Protein AF-A0A9R0Y1L9-F1 (afdb_monomer_lite)

pLDDT: mean 72.98, std 23.62, range [29.2, 97.88]

Sequence (158 aa):
MAKPARSPTAEALPAAEKSRSAVGSGLRSLATAASGFLDRWSVVGTGVSRLEKTLGDQFPEGEHYFGLENFGNTCYCNSVLQALYYCIPFREQLLEYYANYRNPGDAEENLLTCLADLFAQISLSKKKTGVISPKRFVHRVRKQNELFRSNMHQNEYR

Structure (mmCIF, N/CA/C/O backbone):
data_AF-A0A9R0Y1L9-F1
#
_entry.id   AF-A0A9R0Y1L9-F1
#
loop_
_atom_site.group_PDB
_atom_site.id
_atom_site.type_symbol
_atom_site.label_atom_id
_atom_site.label_alt_id
_atom_site.label_comp_id
_atom_site.label_asym_id
_atom_site.label_entity_id
_atom_site.label_seq_id
_atom_site.pdbx_PDB_ins_code
_atom_site.Cartn_x
_atom_site.Cartn_y
_atom_site.Cartn_z
_atom_site.occupancy
_atom_site.B_iso_or_equiv
_atom_site.auth_seq_id
_atom_site.auth_comp_id
_atom_site.auth_asym_id
_atom_site.auth_atom_id
_atom_site.pdbx_PDB_model_num
ATOM 1 N N . MET A 1 1 ? 38.742 63.724 -5.501 1.00 48.06 1 MET A N 1
ATOM 2 C CA . MET A 1 1 ? 38.823 63.726 -4.023 1.00 48.06 1 MET A CA 1
ATOM 3 C C . MET A 1 1 ? 38.009 64.900 -3.482 1.00 48.06 1 MET A C 1
ATOM 5 O O . MET A 1 1 ? 38.421 66.027 -3.701 1.00 48.06 1 MET A O 1
ATOM 9 N N . ALA A 1 2 ? 36.839 64.637 -2.885 1.00 38.56 2 ALA A N 1
ATOM 10 C CA . ALA A 1 2 ? 35.931 65.543 -2.137 1.00 38.56 2 ALA A CA 1
ATOM 11 C C . ALA A 1 2 ? 34.610 64.755 -1.935 1.00 38.56 2 ALA A C 1
ATOM 13 O O . ALA A 1 2 ? 34.216 64.082 -2.879 1.00 38.56 2 ALA A O 1
ATOM 14 N N . LYS A 1 3 ? 33.860 64.718 -0.825 1.00 48.28 3 LYS A N 1
ATOM 15 C CA . LYS A 1 3 ? 33.805 65.422 0.471 1.00 48.28 3 LYS A CA 1
ATOM 16 C C . LYS A 1 3 ? 33.080 64.502 1.512 1.00 48.28 3 LYS A C 1
ATOM 18 O O . LYS A 1 3 ? 32.523 63.487 1.103 1.00 48.28 3 LYS A O 1
ATOM 23 N N . PRO A 1 4 ? 33.072 64.846 2.820 1.00 53.72 4 PRO A N 1
ATOM 24 C CA . PRO A 1 4 ? 32.601 64.031 3.962 1.00 53.72 4 PRO A CA 1
ATOM 25 C C . PRO A 1 4 ? 31.221 64.466 4.522 1.00 53.72 4 PRO A C 1
ATOM 27 O O . PRO A 1 4 ? 30.741 65.523 4.124 1.00 53.72 4 PRO A O 1
ATOM 30 N N . ALA A 1 5 ? 30.642 63.732 5.497 1.00 42.09 5 ALA A N 1
ATOM 31 C CA . ALA A 1 5 ? 30.060 64.270 6.756 1.00 42.09 5 ALA A CA 1
ATOM 32 C C . ALA A 1 5 ? 29.346 63.206 7.635 1.00 42.09 5 ALA A C 1
ATOM 34 O O . ALA A 1 5 ? 28.663 62.316 7.143 1.00 42.09 5 ALA A O 1
ATOM 35 N N . ARG A 1 6 ? 29.529 63.360 8.956 1.00 39.66 6 ARG A N 1
ATOM 36 C CA . ARG A 1 6 ? 28.957 62.650 10.124 1.00 39.66 6 ARG A CA 1
ATOM 37 C C . ARG A 1 6 ? 27.519 63.097 10.453 1.00 39.66 6 ARG A C 1
ATOM 39 O O . ARG A 1 6 ? 27.255 64.287 10.326 1.00 39.66 6 ARG A O 1
ATOM 46 N N . SER A 1 7 ? 26.748 62.239 11.135 1.00 44.19 7 SER A N 1
ATOM 47 C CA . SER A 1 7 ? 26.181 62.520 12.481 1.00 44.19 7 SER A CA 1
ATOM 48 C C . SER A 1 7 ? 25.492 61.286 13.123 1.00 44.19 7 SER A C 1
ATOM 50 O O . SER A 1 7 ? 24.887 60.491 12.408 1.00 44.19 7 SER A O 1
ATOM 52 N N . PRO A 1 8 ? 25.591 61.106 14.459 1.00 52.59 8 PRO A N 1
ATOM 53 C CA . PRO A 1 8 ? 24.800 60.172 15.281 1.00 52.59 8 PRO A CA 1
ATOM 54 C C . PRO A 1 8 ? 23.798 60.915 16.201 1.00 52.59 8 PRO A C 1
ATOM 56 O O . PRO A 1 8 ? 23.976 62.113 16.385 1.00 52.59 8 PRO A O 1
ATOM 59 N N . THR A 1 9 ? 22.836 60.213 16.828 1.00 38.03 9 THR A N 1
ATOM 60 C CA . THR A 1 9 ? 22.452 60.319 18.268 1.00 38.03 9 THR A CA 1
ATOM 61 C C . THR A 1 9 ? 21.306 59.357 18.642 1.00 38.03 9 THR A C 1
ATOM 63 O O . THR A 1 9 ? 20.523 58.942 17.793 1.00 38.03 9 THR A O 1
ATOM 66 N N . ALA A 1 10 ? 21.281 58.972 19.923 1.00 37.12 10 ALA A N 1
ATOM 67 C CA . ALA A 1 10 ? 20.465 57.946 20.581 1.00 37.12 10 ALA A CA 1
ATOM 68 C C . ALA A 1 10 ? 19.390 58.547 21.529 1.00 37.12 10 ALA A C 1
ATOM 70 O O . ALA A 1 10 ? 19.229 59.762 21.544 1.00 37.12 10 ALA A O 1
ATOM 71 N N . GLU A 1 11 ? 18.779 57.672 22.356 1.00 33.00 11 GLU A N 1
ATOM 72 C CA . GLU A 1 11 ? 17.940 57.888 23.572 1.00 33.00 11 GLU A CA 1
ATOM 73 C C . GLU A 1 11 ? 16.410 57.813 23.383 1.00 33.00 11 GLU A C 1
ATOM 75 O O . GLU A 1 11 ? 15.891 58.244 22.363 1.00 33.00 11 GLU A O 1
ATOM 80 N N . ALA A 1 12 ? 15.567 57.359 24.323 1.00 35.28 12 ALA A N 1
ATOM 81 C CA . ALA A 1 12 ? 15.604 56.467 25.499 1.00 35.28 12 ALA A CA 1
ATOM 82 C C . ALA A 1 12 ? 14.138 56.379 26.022 1.00 35.28 12 ALA A C 1
ATOM 84 O O . ALA A 1 12 ? 13.365 57.316 25.834 1.00 35.28 12 ALA A O 1
ATOM 85 N N . LEU A 1 13 ? 13.741 55.280 26.680 1.00 34.31 13 LEU A N 1
ATOM 86 C CA . LEU A 1 13 ? 12.470 55.141 27.434 1.00 34.31 13 LEU A CA 1
ATOM 87 C C . LEU A 1 13 ? 12.617 55.713 28.863 1.00 34.31 13 LEU A C 1
ATOM 89 O O . LEU A 1 13 ? 13.746 55.760 29.356 1.00 34.31 13 LEU A O 1
ATOM 93 N N . PRO A 1 14 ? 11.520 56.080 29.569 1.00 43.19 14 PRO A N 1
ATOM 94 C CA . PRO A 1 14 ? 11.077 55.232 30.697 1.00 43.19 14 PRO A CA 1
ATOM 95 C C . PRO A 1 14 ? 9.550 55.248 31.006 1.00 43.19 14 PRO A C 1
ATOM 97 O O . PRO A 1 14 ? 8.743 55.821 30.282 1.00 43.19 14 PRO A O 1
ATOM 100 N N . ALA A 1 15 ? 9.179 54.540 32.083 1.00 34.50 15 ALA A N 1
ATOM 101 C CA . ALA A 1 15 ? 7.861 54.021 32.471 1.00 34.50 15 ALA A CA 1
ATOM 102 C C . ALA A 1 15 ? 7.109 54.787 33.599 1.00 34.50 15 ALA A C 1
ATOM 104 O O . ALA A 1 15 ? 7.709 55.609 34.284 1.00 34.50 15 ALA A O 1
ATOM 105 N N . ALA A 1 16 ? 5.850 54.353 33.846 1.00 37.19 16 ALA A N 1
ATOM 106 C CA . ALA A 1 16 ? 5.155 54.132 35.147 1.00 37.19 16 ALA A CA 1
ATOM 107 C C . ALA A 1 16 ? 3.889 54.971 35.515 1.00 37.19 16 ALA A C 1
ATOM 109 O O . ALA A 1 16 ? 3.967 56.186 35.621 1.00 37.19 16 ALA A O 1
ATOM 110 N N . GLU A 1 17 ? 2.784 54.232 35.801 1.00 29.20 17 GLU A N 1
ATOM 111 C CA . GLU A 1 17 ? 1.720 54.368 36.856 1.00 29.20 17 GLU A CA 1
ATOM 112 C C . GLU A 1 17 ? 0.912 55.701 37.017 1.00 29.20 17 GLU A C 1
ATOM 114 O O . GLU A 1 17 ? 1.450 56.770 36.805 1.00 29.20 17 GLU A O 1
ATOM 119 N N . LYS A 1 18 ? -0.373 55.831 37.435 1.00 31.20 18 LYS A N 1
ATOM 120 C CA . LYS A 1 18 ? -1.389 55.046 38.196 1.00 31.20 18 LYS A CA 1
ATOM 121 C C . LYS A 1 18 ? -2.739 55.832 38.242 1.00 31.20 18 LYS A C 1
ATOM 123 O O . LYS A 1 18 ? -2.673 57.059 38.253 1.00 31.20 18 LYS A O 1
ATOM 128 N N . SER A 1 19 ? -3.907 55.170 38.421 1.00 33.22 19 SER A N 1
ATOM 129 C CA . SER A 1 19 ? -5.100 55.553 39.272 1.00 33.22 19 SER A CA 1
ATOM 130 C C . SER A 1 19 ? -6.478 55.139 38.677 1.00 33.22 19 SER A C 1
ATOM 132 O O . SER A 1 19 ? -6.736 55.452 37.526 1.00 33.22 19 SER A O 1
ATOM 134 N N . ARG A 1 20 ? -7.273 54.259 39.347 1.00 33.62 20 ARG A N 1
ATOM 135 C CA . ARG A 1 20 ? -8.544 54.463 40.143 1.00 33.62 20 ARG A CA 1
ATOM 136 C C . ARG A 1 20 ? -9.754 54.991 39.316 1.00 33.62 20 ARG A C 1
ATOM 138 O O . ARG A 1 20 ? -9.533 55.885 38.526 1.00 33.62 20 ARG A O 1
ATOM 145 N N . SER A 1 21 ? -11.043 54.615 39.425 1.00 30.55 21 SER A N 1
ATOM 146 C CA . SER A 1 21 ? -11.926 53.770 40.273 1.00 30.55 21 SER A CA 1
ATOM 147 C C . SER A 1 21 ? -13.277 53.527 39.513 1.00 30.55 21 SER A C 1
ATOM 149 O O . SER A 1 21 ? -13.567 54.250 38.570 1.00 30.55 21 SER A O 1
ATOM 151 N N . ALA A 1 22 ? -14.050 52.457 39.786 1.00 34.38 22 ALA A N 1
ATOM 152 C CA . ALA A 1 22 ? -15.402 52.443 40.414 1.00 34.38 22 ALA A CA 1
ATOM 153 C C . ALA A 1 22 ? -16.592 51.977 39.513 1.00 34.38 22 ALA A C 1
ATOM 155 O O . ALA A 1 22 ? -16.906 52.594 38.509 1.00 34.38 22 ALA A O 1
ATOM 156 N N . VAL A 1 23 ? -17.244 50.887 39.962 1.00 33.03 23 VAL A N 1
ATOM 157 C CA . VAL A 1 23 ? -18.698 50.564 40.058 1.00 33.03 23 VAL A CA 1
ATOM 158 C C . VAL A 1 23 ? -19.669 50.926 38.912 1.00 33.03 23 VAL A C 1
ATOM 160 O O . VAL A 1 23 ? -19.912 52.092 38.631 1.00 33.03 23 VAL A O 1
ATOM 163 N N . GLY A 1 24 ? -20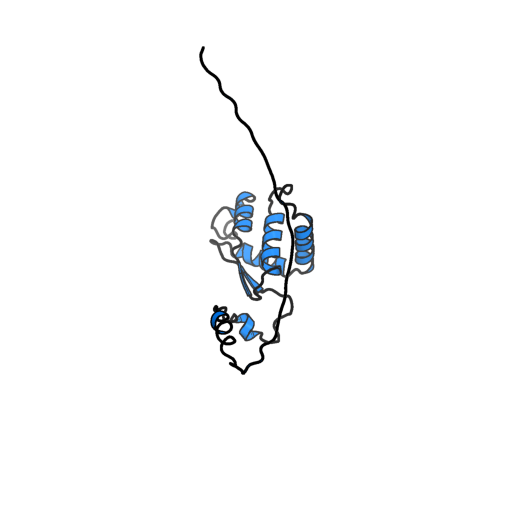.395 49.915 38.404 1.00 34.56 24 GLY A N 1
ATOM 164 C CA . GLY A 1 24 ? -21.640 50.099 37.642 1.00 34.56 24 GLY A CA 1
ATOM 165 C C . GLY A 1 24 ? -22.333 48.784 37.254 1.00 34.56 24 GLY A C 1
ATOM 166 O O . GLY A 1 24 ? -21.946 48.132 36.292 1.00 34.56 24 GLY A O 1
ATOM 167 N N . SER A 1 25 ? -23.356 48.394 38.017 1.00 34.50 25 SER A N 1
ATOM 168 C CA . SER A 1 25 ? -24.270 47.267 37.770 1.00 34.50 25 SER A CA 1
ATOM 169 C C . SER A 1 25 ? -25.156 47.480 36.532 1.00 34.50 25 SER A C 1
ATOM 171 O O . SER A 1 25 ? -25.644 48.590 36.338 1.00 34.50 25 SER A O 1
ATOM 173 N N . GLY A 1 26 ? -25.507 46.419 35.784 1.00 32.53 26 GLY A N 1
ATOM 174 C CA . GLY A 1 26 ? -26.704 46.474 34.928 1.00 32.53 26 GLY A CA 1
ATOM 175 C C . GLY A 1 26 ? -26.853 45.454 33.788 1.00 32.53 26 GLY A C 1
ATOM 176 O O . GLY A 1 26 ? -26.341 45.663 32.702 1.00 32.53 26 GLY A O 1
ATOM 177 N N . LEU A 1 27 ? -27.709 44.453 34.032 1.00 40.03 27 LEU A N 1
ATOM 178 C CA . LEU A 1 27 ? -28.723 43.876 33.125 1.00 40.03 27 LEU A CA 1
ATOM 179 C C . LEU A 1 27 ? -28.341 43.018 31.884 1.00 40.03 27 LEU A C 1
ATOM 181 O O . LEU A 1 27 ? -28.017 43.516 30.817 1.00 40.03 27 LEU A O 1
ATOM 185 N N . ARG A 1 28 ? -28.716 41.733 32.022 1.00 38.09 28 ARG A N 1
ATOM 186 C CA . ARG A 1 28 ? -29.589 40.913 31.140 1.00 38.09 28 ARG A CA 1
ATOM 187 C C . ARG A 1 28 ? -29.086 40.447 29.756 1.00 38.09 28 ARG A C 1
ATOM 189 O O . ARG A 1 28 ? -29.168 41.155 28.768 1.00 38.09 28 ARG A O 1
ATOM 196 N N . SER A 1 29 ? -28.761 39.148 29.728 1.00 42.12 29 SER A N 1
ATOM 197 C CA . SER A 1 29 ? -29.206 38.096 28.787 1.00 42.12 29 SER A CA 1
ATOM 198 C C . SER A 1 29 ? -29.444 38.462 27.313 1.00 42.12 29 SER A C 1
ATOM 200 O O . SER A 1 29 ? -30.469 39.048 26.972 1.00 42.12 29 SER A O 1
ATOM 202 N N . LEU A 1 30 ? -28.590 37.923 26.436 1.00 45.78 30 LEU A N 1
ATOM 203 C CA . LEU A 1 30 ? -28.979 37.482 25.095 1.00 45.78 30 LEU A CA 1
ATOM 204 C C . LEU A 1 30 ? -28.449 36.063 24.875 1.00 45.78 30 LEU A C 1
ATOM 206 O O . LEU A 1 30 ? -27.245 35.813 24.861 1.00 45.78 30 LEU A O 1
ATOM 210 N N . ALA A 1 31 ? -29.391 35.133 24.771 1.00 39.84 31 ALA A N 1
ATOM 211 C CA . ALA A 1 31 ? -29.166 33.728 24.509 1.00 39.84 31 ALA A CA 1
ATOM 212 C C . ALA A 1 31 ? -28.745 33.476 23.049 1.00 39.84 31 ALA A C 1
ATOM 214 O O . ALA A 1 31 ? -29.222 34.131 22.128 1.00 39.84 31 ALA A O 1
ATOM 215 N N . THR A 1 32 ? -27.894 32.461 22.887 1.00 49.47 32 THR A N 1
ATOM 216 C CA . THR A 1 32 ? -27.968 31.412 21.856 1.00 49.47 32 THR A CA 1
ATOM 217 C C . THR A 1 32 ? -28.237 31.846 20.410 1.00 49.47 32 THR A C 1
ATOM 219 O O . THR A 1 32 ? -29.374 31.831 19.950 1.00 49.47 32 THR A O 1
ATOM 222 N N . ALA A 1 33 ? -27.168 32.086 19.642 1.00 49.00 33 ALA A N 1
ATOM 223 C CA . ALA A 1 33 ? -27.223 32.039 18.172 1.00 49.00 33 ALA A CA 1
ATOM 224 C C . ALA A 1 33 ? -25.883 31.674 17.491 1.00 49.00 33 ALA A C 1
ATOM 226 O O . ALA A 1 33 ? -25.723 31.912 16.298 1.00 49.00 33 ALA A O 1
ATOM 227 N N . ALA A 1 34 ? -24.910 31.097 18.210 1.00 48.69 34 ALA A N 1
ATOM 228 C CA . ALA A 1 34 ? -23.596 30.762 17.636 1.00 48.69 34 ALA A CA 1
ATOM 229 C C . ALA A 1 34 ? -23.353 29.255 17.423 1.00 48.69 34 ALA A C 1
ATOM 231 O O . ALA A 1 34 ? -22.365 28.885 16.795 1.00 48.69 34 ALA A O 1
ATOM 232 N N . SER A 1 35 ? -24.251 28.375 17.881 1.00 47.28 35 SER A N 1
ATOM 233 C CA . SER A 1 35 ? -24.054 26.921 17.755 1.00 47.28 35 SER A CA 1
ATOM 234 C C . SER A 1 35 ? -24.343 26.372 16.351 1.00 47.28 35 SER A C 1
ATOM 236 O O . SER A 1 35 ? -23.871 25.298 16.019 1.00 47.28 35 SER A O 1
ATOM 238 N N . GLY A 1 36 ? -25.068 27.100 15.491 1.00 48.50 36 GLY A N 1
ATOM 239 C CA . GLY A 1 36 ? -25.525 26.571 14.195 1.00 48.50 36 GLY A CA 1
ATOM 240 C C . GLY A 1 36 ? -24.611 26.824 12.989 1.00 48.50 36 GLY A C 1
ATOM 241 O O . GLY A 1 36 ? -24.871 26.290 11.912 1.00 48.50 36 GLY A O 1
ATOM 242 N N . PHE A 1 37 ? -23.564 27.648 13.124 1.00 46.38 37 PHE A N 1
ATOM 243 C CA . PHE A 1 37 ? -22.678 27.981 11.995 1.00 46.38 37 PHE A CA 1
ATOM 244 C C . PHE A 1 37 ? -21.516 26.992 11.821 1.00 46.38 37 PHE A C 1
ATOM 246 O O . PHE A 1 37 ? -21.041 26.827 10.699 1.00 46.38 37 PHE A O 1
ATOM 253 N N . LEU A 1 38 ? -21.101 26.288 12.883 1.00 51.59 38 LEU A N 1
ATOM 254 C CA . LEU A 1 38 ? -20.065 25.250 12.788 1.00 51.59 38 LEU A CA 1
ATOM 255 C C . LEU A 1 38 ? -20.630 23.883 12.361 1.00 51.59 38 LEU A C 1
ATOM 257 O O . LEU A 1 38 ? -19.960 23.150 11.637 1.00 51.59 38 LEU A O 1
ATOM 261 N N . ASP A 1 39 ? -21.883 23.570 12.711 1.00 47.41 39 ASP A N 1
ATOM 262 C CA . ASP A 1 39 ? -22.527 22.297 12.337 1.00 47.41 39 ASP A CA 1
ATOM 263 C C . ASP A 1 39 ? -22.797 22.176 10.828 1.00 47.41 39 ASP A C 1
ATOM 265 O O . ASP A 1 39 ? -22.912 21.074 10.289 1.00 47.41 39 ASP A O 1
ATOM 269 N N . ARG A 1 40 ? -22.846 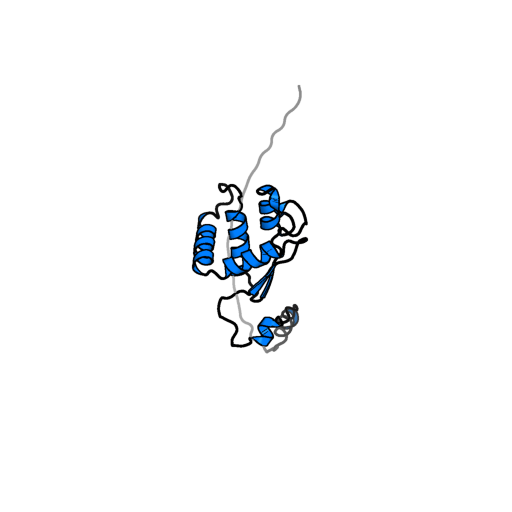23.303 10.102 1.00 43.16 40 ARG A N 1
ATOM 270 C CA . ARG A 1 40 ? -23.105 23.307 8.655 1.00 43.16 40 ARG A CA 1
ATOM 271 C C . ARG A 1 40 ? -21.865 23.028 7.797 1.00 43.16 40 ARG A C 1
ATOM 273 O O . ARG A 1 40 ? -22.028 22.708 6.623 1.00 43.16 40 ARG A O 1
ATOM 280 N N . TRP A 1 41 ? -20.645 23.093 8.342 1.00 36.25 41 TRP A N 1
ATOM 281 C CA . TRP A 1 41 ? -19.427 22.822 7.557 1.00 36.25 41 TRP A CA 1
ATOM 282 C C . TRP A 1 41 ? -18.830 21.420 7.761 1.00 36.25 41 TRP A C 1
ATOM 284 O O . TRP A 1 41 ? -17.828 21.082 7.138 1.00 36.25 41 TRP A O 1
ATOM 294 N N . SER A 1 42 ? -19.485 20.562 8.553 1.00 42.78 42 SER A N 1
ATOM 295 C CA . SER A 1 42 ? -19.100 19.146 8.698 1.00 42.78 42 SER A CA 1
ATOM 296 C C . SER A 1 42 ? -19.666 18.237 7.588 1.00 42.78 42 SER A C 1
ATOM 298 O O . SER A 1 42 ? -19.267 17.085 7.443 1.00 42.78 42 SER A O 1
ATOM 300 N N . VAL A 1 43 ? -20.551 18.751 6.724 1.00 50.41 43 VAL A N 1
ATOM 301 C CA . VAL A 1 43 ? -21.025 18.028 5.529 1.00 50.41 43 VAL A CA 1
ATOM 302 C C . VAL A 1 43 ? -20.077 18.299 4.358 1.00 50.41 43 VAL A C 1
ATOM 304 O O . VAL A 1 43 ? -20.422 18.931 3.364 1.00 50.41 43 VAL A O 1
ATOM 307 N N . VAL A 1 44 ? -18.841 17.815 4.470 1.00 48.56 44 VAL A N 1
ATOM 308 C CA . VAL A 1 44 ? -17.998 17.566 3.295 1.00 48.56 44 VAL A CA 1
ATOM 309 C C . VAL A 1 44 ? -18.114 16.080 3.000 1.00 48.56 44 VAL A C 1
ATOM 311 O O . VAL A 1 44 ? -17.664 15.237 3.769 1.00 48.56 44 VAL A O 1
ATOM 314 N N . GLY A 1 45 ? -18.804 15.765 1.906 1.00 49.06 45 GLY A N 1
ATOM 315 C CA . GLY A 1 45 ? -19.168 14.411 1.516 1.00 49.06 45 GLY A CA 1
ATOM 316 C C . GLY A 1 45 ? -17.986 13.443 1.470 1.00 49.06 45 GLY A C 1
ATOM 317 O O . GLY A 1 45 ? -17.218 13.415 0.514 1.00 49.06 45 GLY A O 1
ATOM 318 N N . THR A 1 46 ? -17.922 12.555 2.454 1.00 53.12 46 THR A N 1
ATOM 319 C CA . THR A 1 46 ? -17.320 11.229 2.315 1.00 53.12 46 THR A CA 1
ATOM 320 C C . THR A 1 46 ? -18.410 10.218 2.606 1.00 53.12 46 THR A C 1
ATOM 322 O O . THR A 1 46 ? -18.619 9.816 3.746 1.00 53.12 46 THR A O 1
ATOM 325 N N . GLY A 1 47 ? -19.175 9.861 1.575 1.00 64.38 47 GLY A N 1
ATOM 326 C CA . GLY A 1 47 ? -20.132 8.770 1.697 1.00 64.38 47 GLY A CA 1
ATOM 327 C C . GLY A 1 47 ? -19.400 7.500 2.127 1.00 64.38 47 GLY A C 1
ATOM 328 O O . GLY A 1 47 ? -18.408 7.131 1.499 1.00 64.38 47 GLY A O 1
ATOM 329 N N . VAL A 1 48 ? -19.901 6.855 3.183 1.00 76.25 48 VAL A N 1
ATOM 330 C CA . VAL A 1 48 ? -19.472 5.521 3.632 1.00 76.25 48 VAL A CA 1
ATOM 331 C C . VAL A 1 48 ? -19.401 4.601 2.413 1.00 76.25 48 VAL A C 1
ATOM 333 O O . VAL A 1 48 ? -20.347 4.559 1.608 1.00 76.25 48 VAL A O 1
ATOM 336 N N . SER A 1 49 ? -18.273 3.914 2.227 1.00 85.88 49 SER A N 1
ATOM 337 C CA . SER A 1 49 ? -18.084 3.079 1.038 1.00 85.88 49 SER A CA 1
ATOM 338 C C . SER A 1 49 ? -19.074 1.914 1.024 1.00 85.88 49 SER A C 1
ATOM 340 O O . SER A 1 49 ? -19.644 1.548 2.050 1.00 85.88 49 SER A O 1
ATOM 342 N N . ARG A 1 50 ? -19.309 1.298 -0.143 1.00 85.56 50 ARG A N 1
ATOM 343 C CA . ARG A 1 50 ? -20.180 0.108 -0.215 1.00 85.56 50 ARG A CA 1
ATOM 344 C C . ARG A 1 50 ? -19.680 -1.007 0.703 1.00 85.56 50 ARG A C 1
ATOM 346 O O . ARG A 1 50 ? -20.494 -1.656 1.338 1.00 85.56 50 ARG A O 1
ATOM 353 N N . LEU A 1 51 ? -18.362 -1.183 0.795 1.00 85.62 51 LEU A N 1
ATOM 354 C CA . LEU A 1 51 ? -17.746 -2.188 1.656 1.00 85.62 51 LEU A CA 1
ATOM 355 C C . LEU A 1 51 ? -17.998 -1.887 3.138 1.00 85.62 51 LEU A C 1
ATOM 357 O O . LEU A 1 51 ? -18.427 -2.769 3.874 1.00 85.62 51 LEU A O 1
ATOM 361 N N . GLU A 1 52 ? -17.814 -0.632 3.550 1.00 86.75 52 GLU A N 1
ATOM 362 C CA . GLU A 1 52 ? -18.120 -0.189 4.916 1.00 86.75 52 GLU A CA 1
ATOM 363 C C . GLU A 1 52 ? -19.615 -0.336 5.241 1.00 86.75 52 GLU A C 1
ATOM 365 O O . GLU A 1 52 ? -19.960 -0.757 6.338 1.00 86.75 52 GLU A O 1
ATOM 370 N N . LYS A 1 53 ? -20.510 -0.070 4.279 1.00 89.38 53 LYS A N 1
ATOM 371 C CA . LYS A 1 53 ? -21.960 -0.278 4.444 1.00 89.38 53 LYS A CA 1
ATOM 372 C C . LYS A 1 53 ? -22.337 -1.750 4.587 1.00 89.38 53 LYS A C 1
ATOM 374 O O . LYS A 1 53 ? -23.228 -2.060 5.366 1.00 89.38 53 LYS A O 1
ATOM 379 N N . THR A 1 54 ? -21.702 -2.635 3.820 1.00 90.75 54 THR A N 1
ATOM 380 C CA . THR A 1 54 ? -21.988 -4.076 3.858 1.00 90.75 54 THR A CA 1
ATOM 381 C C . THR A 1 54 ? -21.500 -4.714 5.154 1.00 90.75 54 THR A C 1
ATOM 383 O O . THR A 1 54 ? -22.186 -5.568 5.702 1.00 90.75 54 THR A O 1
ATOM 386 N N . LEU A 1 55 ? -20.319 -4.316 5.634 1.00 88.19 55 LEU A N 1
ATOM 387 C CA . LEU A 1 55 ? -19.727 -4.876 6.850 1.00 88.19 55 LEU A CA 1
ATOM 388 C C . LEU A 1 55 ? -20.304 -4.246 8.124 1.00 88.19 55 LEU A C 1
ATOM 390 O O . LEU A 1 55 ? -20.449 -4.946 9.121 1.00 88.19 55 LEU A O 1
ATOM 394 N N . GLY A 1 56 ? -20.653 -2.955 8.102 1.00 88.88 56 GLY A N 1
ATOM 395 C CA . GLY A 1 56 ? -21.222 -2.251 9.253 1.00 88.88 56 GLY A CA 1
ATOM 396 C C . GLY A 1 56 ? -20.375 -2.437 10.515 1.00 88.88 56 GLY A C 1
ATOM 397 O O . GLY A 1 56 ? -19.166 -2.203 10.498 1.00 88.88 56 GLY A O 1
ATOM 398 N N . ASP A 1 57 ? -21.008 -2.920 11.582 1.00 88.44 57 ASP A N 1
ATOM 399 C CA . ASP A 1 57 ? -20.366 -3.175 12.878 1.00 88.44 57 ASP A CA 1
ATOM 400 C C . ASP A 1 57 ? -19.371 -4.351 12.854 1.00 88.44 57 ASP A C 1
ATOM 402 O O . ASP A 1 57 ? -18.559 -4.489 13.761 1.00 88.44 57 ASP A O 1
ATOM 406 N N . GLN A 1 58 ? -19.395 -5.191 11.813 1.00 91.06 58 GLN A N 1
ATOM 407 C CA . GLN A 1 58 ? -18.444 -6.298 11.632 1.00 91.06 58 GLN A CA 1
ATOM 408 C C . GLN A 1 58 ? -17.158 -5.865 10.917 1.00 91.06 58 GLN A C 1
ATOM 410 O O . GLN A 1 58 ? -16.311 -6.706 10.617 1.00 91.06 58 GLN A O 1
ATOM 415 N N . PHE A 1 59 ? -17.008 -4.579 10.587 1.00 89.69 59 PHE A N 1
ATOM 416 C CA . PHE A 1 59 ? -15.799 -4.087 9.940 1.00 89.69 59 PHE A CA 1
ATOM 417 C C . PHE A 1 59 ? -14.596 -4.253 10.888 1.00 89.69 59 PHE A C 1
ATOM 419 O O . PHE A 1 59 ? -14.601 -3.633 11.953 1.00 89.69 59 PHE A O 1
ATOM 426 N N . PRO A 1 60 ? -13.556 -5.022 10.514 1.00 88.88 60 PRO A N 1
ATOM 427 C CA . PRO A 1 60 ? -12.439 -5.302 11.413 1.00 88.88 60 PRO A CA 1
ATOM 428 C C . PRO A 1 60 ? -11.749 -4.030 11.917 1.00 88.88 60 PRO A C 1
ATOM 430 O O . PRO A 1 60 ? -11.438 -3.116 11.146 1.00 88.88 60 PRO A O 1
ATOM 433 N N . GLU A 1 61 ? -11.531 -3.953 13.230 1.00 86.69 61 GLU A N 1
ATOM 434 C CA . GLU A 1 61 ? -10.872 -2.805 13.849 1.00 86.69 61 GLU A CA 1
ATOM 435 C C . GLU A 1 61 ? -9.406 -2.717 13.417 1.00 86.69 61 GLU A C 1
ATOM 437 O O . GLU A 1 61 ? -8.699 -3.719 13.350 1.00 86.69 61 GLU A O 1
ATOM 442 N N . GLY A 1 62 ? -8.949 -1.503 13.105 1.00 85.38 62 GLY A N 1
ATOM 443 C CA . GLY A 1 62 ? -7.567 -1.248 12.692 1.00 85.38 62 GLY A CA 1
ATOM 444 C C . GLY A 1 62 ? -7.205 -1.690 11.268 1.00 85.38 62 GLY A C 1
ATOM 445 O O . GLY A 1 62 ? -6.087 -1.422 10.837 1.00 85.38 62 GLY A O 1
ATOM 446 N N . GLU A 1 63 ? -8.118 -2.315 10.516 1.00 91.00 63 GLU A N 1
ATOM 447 C CA . GLU A 1 63 ? -7.845 -2.742 9.139 1.00 91.00 63 GLU A CA 1
ATOM 448 C C . GLU A 1 63 ? -8.247 -1.690 8.093 1.00 91.00 63 GLU A C 1
ATOM 450 O O . GLU A 1 63 ? -9.221 -0.943 8.232 1.00 91.00 63 GLU A O 1
ATOM 455 N N . HIS A 1 64 ? -7.478 -1.662 7.004 1.00 94.38 64 HIS A N 1
ATOM 456 C CA . HIS A 1 64 ? -7.630 -0.727 5.893 1.00 94.38 64 HIS A CA 1
ATOM 457 C C . HIS A 1 64 ? -7.731 -1.496 4.569 1.00 94.38 64 HIS A C 1
ATOM 459 O O . HIS A 1 64 ? -6.759 -2.094 4.113 1.00 94.38 64 HIS A O 1
ATOM 465 N N . TYR A 1 65 ? -8.889 -1.444 3.903 1.00 94.88 65 TYR A N 1
ATOM 466 C CA . TYR A 1 65 ? -9.120 -2.147 2.634 1.00 94.88 65 TYR A CA 1
ATOM 467 C C . TYR A 1 65 ? -9.005 -1.196 1.442 1.00 94.88 65 TYR A C 1
ATOM 469 O O . TYR A 1 65 ? -9.943 -0.467 1.103 1.00 94.88 65 TYR A O 1
ATOM 477 N N . PHE A 1 66 ? -7.850 -1.223 0.777 1.00 96.94 66 PHE A N 1
ATOM 478 C CA . PHE A 1 66 ? -7.566 -0.374 -0.379 1.00 96.94 66 PHE A CA 1
ATOM 479 C C . PHE A 1 66 ? -7.360 -1.183 -1.655 1.00 96.94 66 PHE A C 1
ATOM 481 O O . PHE A 1 66 ? -6.521 -2.080 -1.716 1.00 96.94 66 PHE A O 1
ATOM 488 N N . GLY A 1 67 ? -8.093 -0.811 -2.704 1.00 96.25 67 GLY A N 1
ATOM 489 C CA . GLY A 1 67 ? -7.812 -1.261 -4.063 1.00 96.25 67 GLY A CA 1
ATOM 490 C C . GLY A 1 67 ? -6.565 -0.582 -4.633 1.00 96.25 67 GLY A C 1
ATOM 491 O O . GLY A 1 67 ? -6.170 0.496 -4.188 1.00 96.25 67 GLY A O 1
ATOM 492 N N . LEU A 1 68 ? -5.964 -1.193 -5.654 1.00 97.06 68 LEU A N 1
ATOM 493 C CA . LEU A 1 68 ? -4.825 -0.626 -6.380 1.00 97.06 68 LEU A CA 1
ATOM 494 C C . LEU A 1 68 ? -5.221 -0.305 -7.820 1.00 97.06 68 LEU A C 1
ATOM 496 O O . LEU A 1 68 ? -5.763 -1.164 -8.519 1.00 97.06 68 LEU A O 1
ATOM 500 N N . GLU A 1 69 ? -4.926 0.914 -8.272 1.00 96.25 69 GLU A N 1
ATOM 501 C CA . GLU A 1 69 ? -5.148 1.307 -9.667 1.00 96.25 69 GLU A CA 1
ATOM 502 C C . GLU A 1 69 ? -4.319 0.443 -10.628 1.00 96.25 69 GLU A C 1
ATOM 504 O O . GLU A 1 69 ? -3.187 0.049 -10.333 1.00 96.25 69 GLU A O 1
ATOM 509 N N . ASN A 1 70 ? -4.886 0.146 -11.796 1.00 91.31 70 ASN A N 1
ATOM 510 C CA . ASN A 1 70 ? -4.214 -0.605 -12.852 1.00 91.31 70 ASN A CA 1
ATOM 511 C C . ASN A 1 70 ? -3.648 0.367 -13.899 1.00 91.31 70 ASN A C 1
ATOM 513 O O . ASN A 1 70 ? -4.383 1.195 -14.434 1.00 91.31 70 ASN A O 1
ATOM 517 N N . PHE A 1 71 ? -2.355 0.251 -14.210 1.00 86.62 71 PHE A N 1
ATOM 518 C CA . PHE A 1 71 ? -1.637 1.128 -15.145 1.00 86.62 71 PHE A CA 1
ATOM 519 C C . PHE A 1 71 ? -1.208 0.391 -16.417 1.00 86.62 71 PHE A C 1
ATOM 521 O O . PHE A 1 71 ? -0.031 0.410 -16.793 1.00 86.62 71 PHE A O 1
ATOM 528 N N . GLY A 1 72 ? -2.175 -0.257 -17.069 1.00 80.06 72 GLY A N 1
ATOM 529 C CA . GLY A 1 72 ? -1.951 -1.047 -18.277 1.00 80.06 72 GLY A CA 1
ATOM 530 C C . GLY A 1 72 ? -1.298 -2.384 -17.944 1.00 80.06 72 GLY A C 1
ATOM 531 O O . GLY A 1 72 ? -0.093 -2.463 -17.721 1.00 80.06 72 GLY A O 1
ATOM 532 N N . ASN A 1 73 ? -2.117 -3.434 -17.902 1.00 82.06 73 ASN A N 1
ATOM 533 C CA . ASN A 1 73 ? -1.705 -4.809 -17.629 1.00 82.06 73 ASN A CA 1
ATOM 534 C C . ASN A 1 73 ? -0.935 -5.018 -16.317 1.00 82.06 73 ASN A C 1
ATOM 536 O O . ASN A 1 73 ? -0.320 -6.058 -16.157 1.00 82.06 73 ASN A O 1
ATOM 540 N N . THR A 1 74 ? -1.036 -4.122 -15.327 1.00 86.69 74 THR A N 1
ATOM 541 C CA . THR A 1 74 ? -0.360 -4.272 -14.021 1.00 86.69 74 THR A CA 1
ATOM 542 C C . THR A 1 74 ? -1.174 -5.073 -13.001 1.00 86.69 74 THR A C 1
ATOM 544 O O . THR A 1 74 ? -0.813 -5.122 -11.826 1.00 86.69 74 THR A O 1
ATOM 547 N N . CYS A 1 75 ? -2.280 -5.704 -13.409 1.00 88.44 75 CYS A N 1
ATOM 5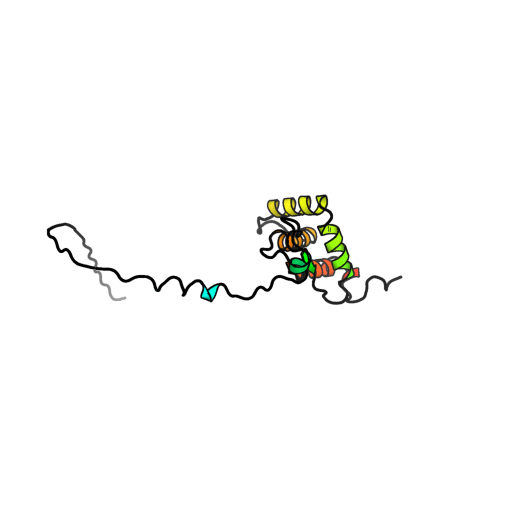48 C CA . CYS A 1 75 ? -3.146 -6.469 -12.507 1.00 88.44 75 CYS A CA 1
ATOM 549 C C . CYS A 1 75 ? -2.421 -7.641 -11.833 1.00 88.44 75 CYS A C 1
ATOM 551 O O . CYS A 1 75 ? -2.666 -7.876 -10.654 1.00 88.44 75 CYS A O 1
ATOM 553 N N . TYR A 1 76 ? -1.492 -8.306 -12.531 1.00 86.06 76 TYR A N 1
ATOM 554 C CA . TYR A 1 76 ? -0.653 -9.363 -11.951 1.00 86.06 76 TYR A CA 1
ATOM 555 C C . TYR A 1 76 ? 0.159 -8.844 -10.755 1.00 86.06 76 TYR A C 1
ATOM 557 O O . TYR A 1 76 ? 0.299 -9.512 -9.734 1.00 86.06 76 TYR A O 1
ATOM 565 N N . CYS A 1 77 ? 0.664 -7.614 -10.867 1.00 89.75 77 CYS A N 1
ATOM 566 C CA . CYS A 1 77 ? 1.439 -6.964 -9.824 1.00 89.75 77 CYS A CA 1
ATOM 567 C C . CYS A 1 77 ? 0.524 -6.610 -8.651 1.00 89.75 77 CYS A C 1
ATOM 569 O O . CYS A 1 77 ? 0.815 -6.947 -7.507 1.00 89.75 77 CYS A O 1
ATOM 571 N N . ASN A 1 78 ? -0.637 -6.018 -8.944 1.00 93.88 78 ASN A N 1
ATOM 572 C CA . ASN A 1 78 ? -1.616 -5.642 -7.929 1.00 93.88 78 ASN A CA 1
ATOM 573 C C . ASN A 1 78 ? -2.098 -6.857 -7.118 1.00 93.88 78 ASN A C 1
ATOM 575 O O . ASN A 1 78 ? -2.204 -6.750 -5.900 1.00 93.88 78 ASN A O 1
ATOM 579 N N . SER A 1 79 ? -2.346 -8.012 -7.749 1.00 94.19 79 SER A N 1
ATOM 580 C CA . SER A 1 79 ? -2.759 -9.225 -7.028 1.00 94.19 79 SER A CA 1
ATOM 581 C C . SER A 1 79 ? -1.672 -9.757 -6.095 1.00 94.19 79 SER A C 1
ATOM 583 O O . SER A 1 79 ? -1.976 -10.141 -4.968 1.00 94.19 79 SER A O 1
ATOM 585 N N . VAL A 1 80 ? -0.405 -9.732 -6.523 1.00 95.00 80 VAL A N 1
ATOM 586 C CA . VAL A 1 80 ? 0.725 -10.142 -5.672 1.00 95.00 80 VAL A CA 1
ATOM 587 C C . VAL A 1 80 ? 0.908 -9.167 -4.510 1.00 95.00 80 VAL A C 1
ATOM 589 O O . VAL A 1 80 ? 1.082 -9.599 -3.376 1.00 95.00 80 VAL A O 1
ATOM 592 N N . LEU A 1 81 ? 0.804 -7.858 -4.759 1.00 96.56 81 LEU A N 1
ATOM 593 C CA . LEU A 1 81 ? 0.893 -6.834 -3.714 1.00 96.56 81 LEU A CA 1
ATOM 594 C C . LEU A 1 81 ? -0.189 -7.003 -2.643 1.00 96.56 81 LEU A C 1
ATOM 596 O O . LEU A 1 81 ? 0.111 -6.887 -1.460 1.00 96.56 81 LEU A O 1
ATOM 600 N N . GLN A 1 82 ? -1.424 -7.311 -3.045 1.00 97.06 82 GLN A N 1
ATOM 601 C CA . GLN A 1 82 ? -2.511 -7.597 -2.107 1.00 97.06 82 GLN A CA 1
ATOM 602 C C . GLN A 1 82 ? -2.219 -8.860 -1.290 1.00 97.06 82 GLN A C 1
ATOM 604 O O . GLN A 1 82 ? -2.325 -8.823 -0.069 1.00 97.06 82 GLN A O 1
ATOM 609 N N . ALA A 1 83 ? -1.785 -9.950 -1.932 1.00 97.38 83 ALA A N 1
ATOM 610 C CA . ALA A 1 83 ? -1.422 -11.178 -1.225 1.00 97.38 83 ALA A CA 1
ATOM 611 C C . ALA A 1 83 ? -0.316 -10.932 -0.183 1.00 97.38 83 ALA A C 1
ATOM 613 O O . ALA A 1 83 ? -0.464 -11.326 0.969 1.00 97.38 83 ALA A O 1
ATOM 614 N N . LEU A 1 84 ? 0.742 -10.208 -0.563 1.00 97.50 84 LEU A N 1
ATOM 615 C CA . LEU A 1 84 ? 1.828 -9.833 0.344 1.00 97.50 84 LEU A CA 1
ATOM 616 C C . LEU A 1 84 ? 1.358 -8.923 1.485 1.00 97.50 84 LEU A C 1
ATOM 618 O O . LEU A 1 84 ? 1.837 -9.068 2.605 1.00 97.50 84 LEU A O 1
ATOM 622 N N . TYR A 1 85 ? 0.425 -8.000 1.231 1.00 97.56 85 TYR A N 1
ATOM 623 C CA . TYR A 1 85 ? -0.104 -7.108 2.266 1.00 97.56 85 TYR A CA 1
ATOM 624 C C . TYR A 1 85 ? -0.859 -7.876 3.355 1.00 97.56 85 TYR A C 1
ATOM 626 O O . TYR A 1 85 ? -0.711 -7.569 4.534 1.00 97.56 85 TYR A O 1
ATOM 634 N N . TYR A 1 86 ? -1.619 -8.911 2.986 1.00 96.06 86 TYR A N 1
ATOM 635 C CA . TYR A 1 86 ? -2.336 -9.746 3.958 1.00 96.06 86 TYR A CA 1
ATOM 636 C C . TYR A 1 86 ? -1.494 -10.890 4.537 1.00 96.06 86 TYR A C 1
ATOM 638 O O . TYR A 1 86 ? -1.950 -11.595 5.438 1.00 96.06 86 TYR A O 1
ATOM 646 N N . CYS A 1 87 ? -0.242 -11.050 4.104 1.00 97.25 87 CYS A N 1
ATOM 647 C CA . CYS A 1 87 ? 0.742 -11.819 4.855 1.00 97.25 87 CYS A CA 1
ATOM 648 C C . CYS A 1 87 ? 1.184 -11.003 6.079 1.00 97.25 87 CYS A C 1
ATOM 650 O O . CYS A 1 87 ? 2.189 -10.298 6.024 1.00 97.25 87 CYS A O 1
ATOM 652 N N . ILE A 1 88 ? 0.439 -11.116 7.185 1.00 95.38 88 ILE A N 1
ATOM 653 C CA . ILE A 1 88 ? 0.636 -10.321 8.413 1.00 95.38 88 ILE A CA 1
ATOM 654 C C . ILE A 1 88 ? 2.112 -10.246 8.849 1.00 95.38 88 ILE A C 1
ATOM 656 O O . ILE A 1 88 ? 2.602 -9.125 8.983 1.00 95.38 88 ILE A O 1
ATOM 660 N N . PRO A 1 89 ? 2.871 -11.361 8.951 1.00 97.69 89 PRO A N 1
ATOM 661 C CA . PRO A 1 89 ? 4.269 -11.286 9.375 1.00 97.69 89 PRO A CA 1
ATOM 662 C C . PRO A 1 89 ? 5.139 -10.466 8.416 1.00 97.69 89 PRO A C 1
ATOM 664 O O . PRO A 1 89 ? 6.034 -9.745 8.837 1.00 97.69 89 PRO A O 1
ATOM 667 N N . PHE A 1 90 ? 4.875 -10.543 7.109 1.00 97.88 90 PHE A N 1
ATOM 668 C CA . PHE A 1 90 ? 5.609 -9.758 6.120 1.00 97.88 90 PHE A CA 1
ATOM 669 C C . PHE A 1 90 ? 5.249 -8.271 6.209 1.00 97.88 90 PHE A C 1
ATOM 671 O O . PHE A 1 90 ? 6.138 -7.421 6.193 1.00 97.88 90 PHE A O 1
ATOM 678 N N . ARG A 1 91 ? 3.952 -7.956 6.338 1.00 97.62 91 ARG A N 1
ATOM 679 C CA . ARG A 1 91 ? 3.453 -6.583 6.502 1.00 97.62 91 ARG A CA 1
ATOM 680 C C . ARG A 1 91 ? 4.076 -5.914 7.725 1.00 97.62 91 ARG A C 1
ATOM 682 O O . ARG A 1 91 ? 4.562 -4.795 7.603 1.00 97.62 91 ARG A O 1
ATOM 689 N N . GLU A 1 92 ? 4.077 -6.587 8.870 1.00 96.62 92 GLU A N 1
ATOM 690 C CA . GLU A 1 92 ? 4.613 -6.050 10.126 1.00 96.62 92 GLU A CA 1
ATOM 691 C C . GLU A 1 92 ? 6.112 -5.763 10.028 1.00 96.62 92 GLU A C 1
ATOM 693 O O . GLU A 1 92 ? 6.525 -4.627 10.256 1.00 96.62 92 GLU A O 1
ATOM 698 N N . GLN A 1 93 ? 6.906 -6.734 9.562 1.00 97.50 93 GLN A N 1
ATOM 699 C CA . GLN A 1 93 ? 8.352 -6.556 9.382 1.00 97.50 93 GLN A CA 1
ATOM 700 C C . GLN A 1 93 ? 8.678 -5.421 8.402 1.00 97.50 93 GLN A C 1
ATOM 702 O O . GLN A 1 93 ? 9.642 -4.676 8.587 1.00 97.50 93 GLN A O 1
ATOM 707 N N . LEU A 1 94 ? 7.872 -5.260 7.349 1.00 96.06 94 LEU A N 1
ATOM 708 C CA . LEU A 1 94 ? 8.078 -4.195 6.374 1.00 96.06 94 LEU A CA 1
ATOM 709 C C . LEU A 1 94 ? 7.713 -2.809 6.931 1.00 96.06 94 LEU A C 1
ATOM 711 O O . LEU A 1 94 ? 8.371 -1.823 6.597 1.00 96.06 94 LEU A O 1
ATOM 715 N N . LEU A 1 95 ? 6.683 -2.717 7.775 1.00 95.31 95 LEU A N 1
ATOM 716 C CA . LEU A 1 95 ? 6.313 -1.472 8.456 1.00 95.31 95 LEU A CA 1
ATOM 717 C C . LEU A 1 95 ? 7.318 -1.101 9.554 1.00 95.31 95 LEU A C 1
ATOM 719 O O . LEU A 1 95 ? 7.600 0.081 9.746 1.00 95.31 95 LEU A O 1
ATOM 723 N N . GLU A 1 96 ? 7.906 -2.085 10.231 1.00 94.94 96 GLU A N 1
ATOM 724 C CA . GLU A 1 96 ? 9.026 -1.852 11.143 1.00 94.94 96 GLU A CA 1
ATOM 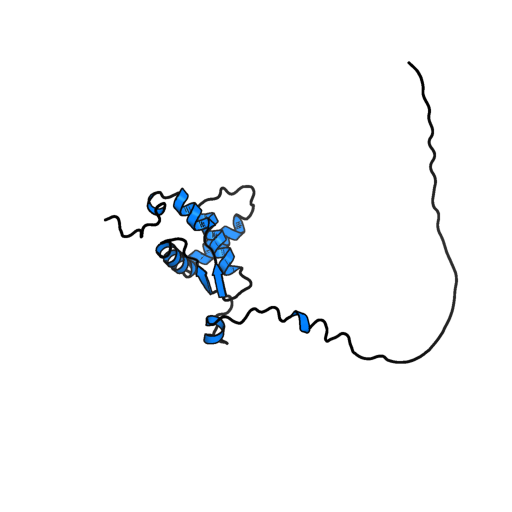725 C C . GLU A 1 96 ? 10.250 -1.332 10.380 1.00 94.94 96 GLU A C 1
ATOM 727 O O . GLU A 1 96 ? 10.833 -0.313 10.755 1.00 94.94 96 GLU A O 1
ATOM 732 N N . TYR A 1 97 ? 10.587 -1.958 9.246 1.00 92.88 97 TYR A N 1
ATOM 733 C CA . TYR A 1 97 ? 11.612 -1.443 8.339 1.00 92.88 97 TYR A CA 1
ATOM 734 C C . TYR A 1 97 ? 11.317 0.018 7.956 1.00 92.88 97 TYR A C 1
ATOM 736 O O . TYR A 1 97 ? 12.185 0.871 8.144 1.00 92.88 97 TYR A O 1
ATOM 744 N N . TYR A 1 98 ? 10.081 0.330 7.537 1.00 92.50 98 TYR A N 1
ATOM 745 C CA . TYR A 1 98 ? 9.614 1.695 7.240 1.00 92.50 98 TYR A CA 1
ATOM 746 C C . TYR A 1 98 ? 9.885 2.703 8.359 1.00 92.50 98 TYR A C 1
ATOM 748 O O . TYR A 1 98 ? 10.364 3.809 8.093 1.00 92.50 98 TYR A O 1
ATOM 756 N N . ALA A 1 99 ? 9.599 2.339 9.608 1.00 91.00 99 ALA A N 1
ATOM 757 C CA . ALA A 1 99 ? 9.832 3.215 10.750 1.00 91.00 99 ALA A CA 1
ATOM 758 C C . ALA A 1 99 ? 11.328 3.507 10.969 1.00 91.00 99 ALA A C 1
ATOM 760 O O . ALA A 1 99 ? 11.683 4.628 11.335 1.00 91.00 99 ALA A O 1
ATOM 761 N N . ASN A 1 100 ? 12.196 2.533 10.685 1.00 86.69 100 ASN A N 1
ATOM 762 C CA . ASN A 1 100 ? 13.628 2.598 10.974 1.00 86.69 100 ASN A CA 1
ATOM 763 C C . ASN A 1 100 ? 14.454 3.344 9.910 1.00 86.69 100 ASN A C 1
ATOM 765 O O . ASN A 1 100 ? 15.466 3.950 10.254 1.00 86.69 100 ASN A O 1
ATOM 769 N N . TYR A 1 101 ? 14.045 3.345 8.632 1.00 75.44 101 TYR A N 1
ATOM 770 C CA . TYR A 1 101 ? 14.800 4.023 7.558 1.00 75.44 101 TYR A CA 1
ATOM 771 C C . TYR A 1 101 ? 14.311 5.442 7.235 1.00 75.44 101 TYR A C 1
ATOM 773 O O . TYR A 1 101 ? 14.857 6.082 6.338 1.00 75.44 101 TYR A O 1
ATOM 781 N N . ARG A 1 102 ? 13.308 5.974 7.950 1.00 67.75 102 ARG A N 1
ATOM 782 C CA . ARG A 1 102 ? 12.638 7.256 7.640 1.00 67.75 102 ARG A CA 1
ATOM 783 C C . ARG A 1 102 ? 13.531 8.511 7.734 1.00 67.75 102 ARG A C 1
ATOM 785 O O . ARG A 1 102 ? 13.007 9.617 7.650 1.00 67.75 102 ARG A O 1
ATOM 792 N N . ASN A 1 103 ? 14.853 8.386 7.852 1.00 64.50 103 ASN A N 1
ATOM 793 C CA . ASN A 1 103 ? 15.782 9.486 7.599 1.00 64.50 103 ASN A CA 1
ATOM 794 C C . ASN A 1 103 ? 15.943 9.668 6.077 1.00 64.50 103 ASN A C 1
ATOM 796 O O . ASN A 1 103 ? 16.691 8.923 5.444 1.00 64.50 103 ASN A O 1
ATOM 800 N N . PRO A 1 104 ? 15.271 10.657 5.454 1.00 55.84 104 PRO A N 1
ATOM 801 C CA . PRO A 1 104 ? 15.155 10.758 3.996 1.00 55.84 104 PRO A CA 1
ATOM 802 C C . PRO A 1 104 ? 16.454 11.194 3.299 1.00 55.84 104 PRO A C 1
ATOM 804 O O . PRO A 1 104 ? 16.454 11.370 2.084 1.00 55.84 104 PRO A O 1
ATOM 807 N N . GLY A 1 105 ? 17.526 11.432 4.062 1.00 58.47 105 GLY A N 1
ATOM 808 C CA . GLY A 1 105 ? 18.821 11.887 3.560 1.00 58.47 105 GLY A CA 1
ATOM 809 C C . GLY A 1 105 ? 19.783 10.765 3.165 1.00 58.47 105 GLY A C 1
ATOM 810 O O . GLY A 1 105 ? 20.623 11.001 2.305 1.00 58.47 105 GLY A O 1
ATOM 811 N N . ASP A 1 106 ? 19.633 9.559 3.729 1.00 56.69 106 ASP A N 1
ATOM 812 C CA . ASP A 1 106 ? 20.677 8.519 3.649 1.00 56.69 106 ASP A CA 1
ATOM 813 C C . ASP A 1 106 ? 20.242 7.233 2.924 1.00 56.69 106 ASP A C 1
ATOM 815 O O . ASP A 1 106 ? 21.080 6.401 2.579 1.00 56.69 106 ASP A O 1
ATOM 819 N N . ALA A 1 107 ? 18.941 7.038 2.679 1.00 67.69 107 ALA A N 1
ATOM 820 C CA . ALA A 1 107 ? 18.435 5.810 2.070 1.00 67.69 107 ALA A CA 1
ATOM 821 C C . ALA A 1 107 ? 18.298 5.942 0.545 1.00 67.69 107 ALA A C 1
ATOM 823 O O . ALA A 1 107 ? 17.431 6.660 0.041 1.00 67.69 107 ALA A O 1
ATOM 824 N N . GLU A 1 108 ? 19.113 5.195 -0.205 1.00 80.44 108 GLU A N 1
ATOM 825 C CA . GLU A 1 108 ? 18.927 5.054 -1.649 1.00 80.44 108 GLU A CA 1
ATOM 826 C C . GLU A 1 108 ? 17.577 4.399 -1.967 1.00 80.44 108 GLU A C 1
ATOM 828 O O . GLU A 1 108 ? 17.251 3.307 -1.488 1.00 80.44 108 GLU A O 1
ATOM 833 N N . GLU A 1 109 ? 16.793 5.047 -2.831 1.00 84.44 109 GLU A N 1
ATOM 834 C CA . GLU A 1 109 ? 15.505 4.509 -3.254 1.00 84.44 109 GLU A CA 1
ATOM 835 C C . GLU A 1 109 ? 15.701 3.206 -4.048 1.00 84.44 109 GLU A C 1
ATOM 837 O O . GLU A 1 109 ? 16.371 3.161 -5.087 1.00 84.44 109 GLU A O 1
ATOM 842 N N . ASN A 1 110 ? 15.035 2.151 -3.591 1.00 90.19 110 ASN A N 1
ATOM 843 C CA . ASN A 1 110 ? 15.036 0.820 -4.179 1.00 90.19 110 ASN A CA 1
ATOM 844 C C . ASN A 1 110 ? 13.618 0.212 -4.154 1.00 90.19 110 ASN A C 1
ATOM 846 O O . ASN A 1 110 ? 12.644 0.860 -3.769 1.00 90.19 110 ASN A O 1
ATOM 850 N N . LEU A 1 111 ? 13.470 -1.032 -4.619 1.00 92.38 111 LEU A N 1
ATOM 851 C CA . LEU A 1 111 ? 12.157 -1.678 -4.689 1.00 92.38 111 LEU A CA 1
ATOM 852 C C . LEU A 1 111 ? 11.517 -1.868 -3.310 1.00 92.38 111 LEU A C 1
ATOM 854 O O . LEU A 1 111 ? 10.311 -1.670 -3.166 1.00 92.38 111 LEU A O 1
ATOM 858 N N . LEU A 1 112 ? 12.325 -2.227 -2.310 1.00 93.06 112 LEU A N 1
ATOM 859 C CA . LEU A 1 112 ? 11.868 -2.479 -0.950 1.00 93.06 112 LEU A CA 1
ATOM 860 C C . LEU A 1 112 ? 11.378 -1.187 -0.291 1.00 93.06 112 LEU A C 1
ATOM 862 O O . LEU A 1 112 ? 10.302 -1.190 0.296 1.00 93.06 112 LEU A O 1
ATOM 866 N N . THR A 1 113 ? 12.089 -0.068 -0.468 1.00 92.38 113 THR A N 1
ATOM 867 C CA . THR A 1 113 ? 11.634 1.241 0.034 1.00 92.38 113 THR A CA 1
ATOM 868 C C . THR A 1 113 ? 10.344 1.686 -0.657 1.00 92.38 113 THR A C 1
ATOM 870 O O . THR A 1 113 ? 9.437 2.186 -0.003 1.00 92.38 113 THR A O 1
ATOM 873 N N . CYS A 1 114 ? 10.198 1.452 -1.970 1.00 93.94 114 CYS A N 1
ATOM 874 C CA . CYS A 1 114 ? 8.941 1.748 -2.669 1.00 93.94 114 CYS A CA 1
ATOM 875 C C . CYS A 1 114 ? 7.773 0.876 -2.179 1.00 93.94 114 CYS A C 1
ATOM 877 O O . CYS A 1 114 ? 6.635 1.345 -2.147 1.00 93.94 114 CYS A O 1
ATOM 879 N N . LEU A 1 115 ? 8.036 -0.389 -1.835 1.00 96.38 115 LEU A N 1
ATOM 880 C CA . LEU A 1 115 ? 7.027 -1.300 -1.296 1.00 96.38 115 LEU A CA 1
ATOM 881 C C . LEU A 1 115 ? 6.614 -0.897 0.122 1.00 96.38 115 LEU A C 1
ATOM 883 O O . LEU A 1 115 ? 5.424 -0.831 0.417 1.00 96.38 115 LEU A O 1
ATOM 887 N N . ALA A 1 116 ? 7.589 -0.581 0.971 1.00 95.38 116 ALA A N 1
ATOM 888 C CA . ALA A 1 116 ? 7.369 -0.115 2.333 1.00 95.38 116 ALA A CA 1
ATOM 889 C C . ALA A 1 116 ? 6.570 1.197 2.354 1.00 95.38 116 ALA A C 1
ATOM 891 O O . ALA A 1 116 ? 5.572 1.290 3.065 1.00 95.38 116 ALA A O 1
ATOM 892 N N . ASP A 1 117 ? 6.908 2.159 1.488 1.00 94.56 117 ASP A N 1
ATOM 893 C CA . ASP A 1 117 ? 6.131 3.390 1.308 1.00 94.56 117 ASP A CA 1
ATOM 894 C C . ASP A 1 117 ? 4.678 3.109 0.885 1.00 94.56 117 ASP A C 1
ATOM 896 O O . ASP A 1 117 ? 3.759 3.810 1.312 1.00 94.56 117 ASP A O 1
ATOM 900 N N . LEU A 1 118 ? 4.454 2.114 0.018 1.00 96.75 118 LEU A N 1
ATOM 901 C CA . LEU A 1 118 ? 3.113 1.730 -0.431 1.00 96.75 118 LEU A CA 1
ATOM 902 C C . LEU A 1 118 ? 2.306 1.090 0.706 1.00 96.75 118 LEU A C 1
ATOM 904 O O . LEU A 1 118 ? 1.145 1.439 0.900 1.00 96.75 118 LEU A O 1
ATOM 908 N N . PHE A 1 119 ? 2.909 0.181 1.473 1.00 97.50 119 PHE A N 1
ATOM 909 C CA . PHE A 1 119 ? 2.236 -0.482 2.593 1.00 97.50 119 PHE A CA 1
ATOM 910 C C . PHE A 1 119 ? 1.939 0.508 3.720 1.00 97.50 119 PHE A C 1
ATOM 912 O O . PHE A 1 119 ? 0.837 0.496 4.264 1.00 97.50 119 PHE A O 1
ATOM 919 N N . ALA A 1 120 ? 2.864 1.428 4.002 1.00 95.75 120 ALA A N 1
ATOM 920 C CA . ALA A 1 120 ? 2.646 2.515 4.947 1.00 95.75 120 ALA A CA 1
ATOM 921 C C . ALA A 1 120 ? 1.488 3.427 4.510 1.00 95.75 120 ALA A C 1
ATOM 923 O O . ALA A 1 120 ? 0.674 3.813 5.342 1.00 95.75 120 ALA A O 1
ATOM 924 N N . GLN A 1 121 ? 1.352 3.734 3.213 1.00 96.25 121 GLN A N 1
ATOM 925 C CA . GLN A 1 121 ? 0.213 4.513 2.706 1.00 96.25 121 GLN A CA 1
ATOM 926 C C . GLN A 1 121 ? -1.140 3.835 2.951 1.00 96.25 121 GLN A C 1
ATOM 928 O O . GLN A 1 121 ? -2.118 4.534 3.208 1.00 96.25 121 GLN A O 1
ATOM 933 N N . ILE A 1 122 ? -1.206 2.502 2.876 1.00 96.88 122 ILE A N 1
ATOM 934 C CA . ILE A 1 122 ? -2.429 1.743 3.170 1.00 96.88 122 ILE A CA 1
ATOM 935 C C . ILE A 1 122 ? -2.685 1.749 4.683 1.00 96.88 122 ILE A C 1
ATOM 937 O O . ILE A 1 122 ? -3.744 2.192 5.121 1.00 96.88 122 ILE A O 1
ATOM 941 N N . SER A 1 123 ? -1.700 1.318 5.477 1.00 95.44 123 SER A N 1
ATOM 942 C CA . SER A 1 123 ? -1.847 1.107 6.925 1.00 95.44 123 SER A CA 1
ATOM 943 C C . SER A 1 123 ? -1.985 2.396 7.738 1.00 95.44 123 SER A C 1
ATOM 945 O O . SER A 1 123 ? -2.569 2.379 8.812 1.00 95.44 123 SER A O 1
ATOM 947 N N . LEU A 1 124 ? -1.441 3.517 7.256 1.00 94.38 124 LEU A N 1
ATOM 948 C CA . LEU A 1 124 ? -1.519 4.824 7.925 1.00 94.38 124 LEU A CA 1
ATOM 949 C C . LEU A 1 124 ? -2.630 5.713 7.346 1.00 94.38 124 LEU A C 1
ATOM 951 O O . LEU A 1 124 ? -2.699 6.911 7.640 1.00 94.38 124 LEU A O 1
ATOM 955 N N . SER A 1 125 ? -3.479 5.161 6.477 1.00 94.94 125 SER A N 1
ATOM 956 C CA . SER A 1 125 ? -4.560 5.912 5.855 1.00 94.94 125 SER A CA 1
ATOM 957 C C . SER A 1 125 ? -5.594 6.354 6.888 1.00 94.94 125 SER A C 1
ATOM 959 O O . SER A 1 125 ? -5.996 5.600 7.761 1.00 94.94 125 SER A O 1
ATOM 961 N N . LYS A 1 126 ? -6.117 7.578 6.758 1.00 92.69 126 LYS A N 1
ATOM 962 C CA . LYS A 1 126 ? -7.235 8.042 7.604 1.00 92.69 126 LYS A CA 1
ATOM 963 C C . LYS A 1 126 ? -8.571 7.398 7.226 1.00 92.69 126 LYS A C 1
ATOM 965 O O . LYS A 1 126 ? -9.517 7.445 8.005 1.00 92.69 126 LYS A O 1
ATOM 970 N N . LYS A 1 127 ? -8.679 6.863 6.007 1.00 92.00 127 LYS A N 1
ATOM 971 C CA . LYS A 1 127 ? -9.897 6.215 5.508 1.00 92.00 127 LYS A CA 1
ATOM 972 C C . LYS A 1 127 ? -9.777 4.711 5.717 1.00 92.00 127 LYS A C 1
ATOM 974 O O . LYS A 1 127 ? -8.715 4.144 5.482 1.00 92.00 127 LYS A O 1
ATOM 979 N N . LYS A 1 128 ? -10.877 4.064 6.095 1.00 92.12 128 LYS A N 1
ATOM 980 C CA . LYS A 1 128 ? -10.946 2.601 6.210 1.00 92.12 128 LYS A CA 1
ATOM 981 C C . LYS A 1 128 ? -10.935 1.916 4.846 1.00 92.12 128 LYS A C 1
ATOM 983 O O . LYS A 1 128 ? -10.443 0.801 4.717 1.00 92.12 128 LYS A O 1
ATOM 988 N N . THR A 1 129 ? -11.448 2.590 3.818 1.00 94.94 129 THR A N 1
ATOM 989 C CA . THR A 1 129 ? -11.486 2.056 2.457 1.00 94.94 129 THR A CA 1
ATOM 990 C C . THR A 1 129 ? -11.117 3.094 1.403 1.00 94.94 129 THR A C 1
ATOM 992 O O . THR A 1 129 ? -11.243 4.306 1.610 1.00 94.94 129 THR A O 1
ATOM 995 N N . GLY A 1 130 ? -10.661 2.624 0.242 1.00 94.69 130 GLY A N 1
ATOM 996 C CA . GLY A 1 130 ? -10.364 3.500 -0.885 1.00 94.69 130 GLY A CA 1
ATOM 997 C C . GLY A 1 130 ? -9.602 2.816 -2.009 1.00 94.69 130 GLY A C 1
ATOM 998 O O . GLY A 1 130 ? -9.600 1.594 -2.139 1.00 94.69 130 GLY A O 1
ATOM 999 N N . VAL A 1 131 ? -8.957 3.633 -2.838 1.00 95.88 131 VAL A N 1
ATOM 1000 C CA . VAL A 1 131 ? -8.101 3.188 -3.940 1.00 95.88 131 VAL A CA 1
ATOM 1001 C C . VAL A 1 131 ? -6.798 3.986 -3.891 1.00 95.88 131 VAL A C 1
ATOM 1003 O O . VAL A 1 131 ? -6.832 5.193 -3.655 1.00 95.88 131 VAL A O 1
ATOM 1006 N N . ILE A 1 132 ? -5.663 3.312 -4.088 1.00 96.50 132 ILE A N 1
ATOM 1007 C CA . ILE A 1 132 ? -4.320 3.906 -4.125 1.00 96.50 132 ILE A CA 1
ATOM 1008 C C . ILE A 1 132 ? -3.670 3.645 -5.487 1.00 96.50 132 ILE A C 1
ATOM 1010 O O . ILE A 1 132 ? -3.810 2.575 -6.078 1.00 96.50 132 ILE A O 1
ATOM 1014 N N . SER A 1 133 ? -2.916 4.629 -5.969 1.00 96.00 133 SER A N 1
ATOM 1015 C CA . SER A 1 133 ? -2.117 4.563 -7.191 1.00 96.00 133 SER A CA 1
ATOM 1016 C C . SER A 1 133 ? -0.690 4.061 -6.895 1.00 96.00 133 SER A C 1
ATOM 1018 O O . SER A 1 133 ? 0.144 4.867 -6.475 1.00 96.00 133 SER A O 1
ATOM 1020 N N . PRO A 1 134 ? -0.308 2.796 -7.171 1.00 94.75 134 PRO A N 1
ATOM 1021 C CA . PRO A 1 134 ? 1.056 2.298 -6.918 1.00 94.75 134 PRO A CA 1
ATOM 1022 C C . PRO A 1 134 ? 2.114 2.798 -7.932 1.00 94.75 134 PRO A C 1
ATOM 1024 O O . PRO A 1 134 ? 3.028 2.065 -8.304 1.00 94.75 134 PRO A O 1
ATOM 1027 N N . LYS A 1 135 ? 2.029 4.053 -8.402 1.00 92.56 135 LYS A N 1
ATOM 1028 C CA . LYS A 1 135 ? 2.866 4.597 -9.493 1.00 92.56 135 LYS A CA 1
ATOM 1029 C C . LYS A 1 135 ? 4.363 4.502 -9.202 1.00 92.56 135 LYS A C 1
ATOM 1031 O O . LYS A 1 135 ? 5.118 4.087 -10.077 1.00 92.56 135 LYS A O 1
ATOM 1036 N N . ARG A 1 136 ? 4.786 4.859 -7.982 1.00 92.81 136 ARG A N 1
ATOM 1037 C CA . ARG A 1 136 ? 6.203 4.810 -7.571 1.00 92.81 136 ARG A CA 1
ATOM 1038 C C . ARG A 1 136 ? 6.751 3.386 -7.632 1.00 92.81 136 ARG A C 1
ATOM 1040 O O . ARG A 1 136 ? 7.781 3.153 -8.257 1.00 92.81 136 ARG A O 1
ATOM 1047 N N . PHE A 1 137 ? 6.015 2.433 -7.061 1.00 92.94 137 PHE A N 1
ATOM 1048 C CA . PHE A 1 137 ? 6.383 1.020 -7.081 1.00 92.94 137 PHE A CA 1
ATOM 1049 C C . PHE A 1 137 ? 6.440 0.466 -8.511 1.00 92.94 137 PHE A C 1
ATOM 1051 O O . PHE A 1 137 ? 7.459 -0.087 -8.916 1.00 92.94 137 PHE A O 1
ATOM 1058 N N . VAL A 1 138 ? 5.393 0.688 -9.315 1.00 90.94 138 VAL A N 1
ATOM 1059 C CA . VAL A 1 138 ? 5.337 0.224 -10.713 1.00 90.94 138 VAL A CA 1
ATOM 1060 C C . VAL A 1 138 ? 6.478 0.814 -11.543 1.00 90.94 138 VAL A C 1
ATOM 1062 O O . VAL A 1 138 ? 7.131 0.092 -12.294 1.00 90.94 138 VAL A O 1
ATOM 1065 N N . HIS A 1 139 ? 6.762 2.109 -11.391 1.00 90.25 139 HIS A N 1
ATOM 1066 C CA . HIS A 1 139 ? 7.882 2.753 -12.073 1.00 90.25 139 HIS A CA 1
ATOM 1067 C C . HIS A 1 139 ? 9.223 2.104 -11.697 1.00 90.25 139 HIS A C 1
ATOM 1069 O O . HIS A 1 139 ? 10.034 1.808 -12.576 1.00 90.25 139 HIS A O 1
ATOM 1075 N N . ARG A 1 140 ? 9.440 1.820 -10.407 1.00 90.88 140 ARG A N 1
ATOM 1076 C CA . ARG A 1 140 ? 10.666 1.180 -9.920 1.00 90.88 140 ARG A CA 1
ATOM 1077 C C . ARG A 1 140 ? 10.820 -0.255 -10.439 1.00 90.88 140 ARG A C 1
ATOM 1079 O O . ARG A 1 140 ? 11.904 -0.589 -10.915 1.00 90.88 140 ARG A O 1
ATOM 1086 N N . VAL A 1 141 ? 9.748 -1.055 -10.448 1.00 88.56 141 VAL A N 1
ATOM 1087 C CA . VAL A 1 141 ? 9.733 -2.411 -11.039 1.00 88.56 141 VAL A CA 1
ATOM 1088 C C . VAL A 1 141 ? 10.118 -2.368 -12.519 1.00 88.56 141 VAL A C 1
ATOM 1090 O O . VAL A 1 141 ? 11.023 -3.085 -12.936 1.00 88.56 141 VAL A O 1
ATOM 1093 N N . ARG A 1 142 ? 9.493 -1.480 -13.304 1.00 86.75 142 ARG A N 1
ATOM 1094 C CA . ARG A 1 142 ? 9.796 -1.304 -14.738 1.00 86.75 142 ARG A CA 1
ATOM 1095 C C . ARG A 1 142 ? 11.245 -0.879 -14.985 1.00 86.75 142 ARG A C 1
ATOM 1097 O O . ARG A 1 142 ? 11.864 -1.286 -15.966 1.00 86.75 142 ARG A O 1
ATOM 1104 N N . LYS A 1 143 ? 11.805 -0.054 -14.098 1.00 86.50 143 LYS A N 1
ATOM 1105 C CA . LYS A 1 143 ? 13.201 0.384 -14.192 1.00 86.50 143 LYS A CA 1
ATOM 1106 C C . LYS A 1 143 ? 14.170 -0.777 -13.949 1.00 86.50 143 LYS A C 1
ATOM 1108 O O . LYS A 1 143 ? 15.108 -0.942 -14.727 1.00 86.50 143 LYS A O 1
ATOM 1113 N N . GLN A 1 144 ? 13.934 -1.566 -12.898 1.00 83.88 144 GLN A N 1
ATOM 1114 C CA . GLN A 1 144 ? 14.855 -2.606 -12.423 1.00 83.88 144 GLN A CA 1
ATOM 1115 C C . GLN A 1 144 ? 14.696 -3.964 -13.107 1.00 83.88 144 GLN A C 1
ATOM 1117 O O . GLN A 1 144 ? 15.626 -4.762 -13.052 1.00 83.88 144 GLN A O 1
ATOM 1122 N N . ASN A 1 145 ? 13.560 -4.238 -13.749 1.00 78.94 145 ASN A N 1
ATOM 1123 C CA . ASN A 1 145 ? 13.336 -5.507 -14.422 1.00 78.94 145 ASN A CA 1
ATOM 1124 C C . ASN A 1 145 ? 12.796 -5.299 -15.840 1.00 78.94 145 ASN A C 1
ATOM 1126 O O . ASN A 1 145 ? 11.685 -4.806 -16.047 1.00 78.94 145 ASN A O 1
ATOM 1130 N N . GLU A 1 146 ? 13.603 -5.695 -16.823 1.00 74.75 146 GLU A N 1
ATOM 1131 C CA . GLU A 1 146 ? 13.298 -5.513 -18.243 1.00 74.75 146 GLU A CA 1
ATOM 1132 C C . GLU A 1 146 ? 12.048 -6.289 -18.671 1.00 74.75 146 GLU A C 1
ATOM 1134 O O . GLU A 1 146 ? 11.270 -5.786 -19.480 1.00 74.75 146 GLU A O 1
ATOM 1139 N N . LEU A 1 147 ? 11.788 -7.444 -18.041 1.00 69.25 147 LEU A N 1
ATOM 1140 C CA . LEU A 1 147 ? 10.616 -8.296 -18.287 1.00 69.25 147 LEU A CA 1
ATOM 1141 C C . LEU A 1 147 ? 9.284 -7.603 -17.950 1.00 69.25 147 LEU A C 1
ATOM 1143 O O . LEU A 1 147 ? 8.213 -8.084 -18.312 1.00 69.25 147 LEU A O 1
ATOM 1147 N N . PHE A 1 148 ? 9.336 -6.478 -17.233 1.00 68.69 148 PHE A N 1
ATOM 1148 C CA . PHE A 1 148 ? 8.170 -5.732 -16.763 1.00 68.69 148 PHE A CA 1
ATOM 1149 C C . PHE A 1 148 ? 8.004 -4.402 -17.518 1.00 68.69 148 PHE A C 1
ATOM 1151 O O . PHE A 1 148 ? 7.069 -3.660 -17.227 1.00 68.69 148 PHE A O 1
ATOM 1158 N N . ARG A 1 149 ? 8.896 -4.072 -18.471 1.00 67.88 149 ARG A N 1
ATOM 1159 C CA . ARG A 1 149 ? 8.879 -2.793 -19.212 1.00 67.88 149 ARG A CA 1
ATOM 1160 C C . ARG A 1 149 ? 7.776 -2.701 -20.259 1.00 67.88 149 ARG A C 1
ATOM 1162 O O . ARG A 1 149 ? 7.346 -1.591 -20.567 1.00 67.88 149 ARG A O 1
ATOM 1169 N N . SER A 1 150 ? 7.338 -3.829 -20.813 1.00 58.91 150 SER A N 1
ATOM 1170 C CA . SER A 1 150 ? 6.249 -3.849 -21.784 1.00 58.91 150 SER A CA 1
ATOM 1171 C C . SER A 1 150 ? 4.895 -3.734 -21.080 1.00 58.91 150 SER A C 1
ATOM 1173 O O . SER A 1 150 ? 4.708 -4.179 -19.950 1.00 58.91 150 SER A O 1
ATOM 1175 N N . ASN A 1 151 ? 3.917 -3.149 -21.770 1.00 59.53 151 ASN A N 1
ATOM 1176 C CA . ASN A 1 151 ? 2.517 -3.183 -21.343 1.00 59.53 151 ASN A CA 1
ATOM 1177 C C . ASN A 1 151 ? 1.854 -4.517 -21.724 1.00 59.53 151 ASN A C 1
ATOM 1179 O O . ASN A 1 151 ? 0.643 -4.550 -21.897 1.00 59.53 151 ASN A O 1
ATOM 1183 N N . MET A 1 152 ? 2.614 -5.596 -21.928 1.00 56.53 152 MET A N 1
ATOM 1184 C CA . MET A 1 152 ? 2.053 -6.894 -22.304 1.00 56.53 152 MET A CA 1
ATOM 1185 C C . MET A 1 152 ? 1.720 -7.705 -21.059 1.00 56.53 152 MET A C 1
ATOM 1187 O O . MET A 1 152 ? 2.346 -7.538 -20.011 1.00 56.53 152 MET A O 1
ATOM 1191 N N . HIS A 1 153 ? 0.697 -8.555 -21.143 1.00 55.88 153 HIS A N 1
ATOM 1192 C CA . HIS A 1 153 ? 0.441 -9.499 -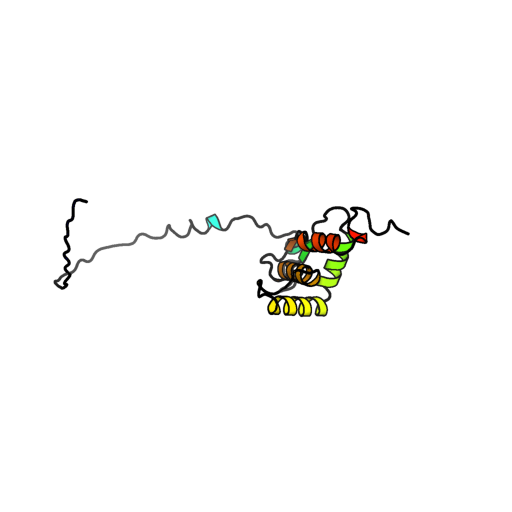20.064 1.00 55.88 153 HIS A CA 1
ATOM 1193 C C . HIS A 1 153 ? 1.658 -10.421 -19.945 1.00 55.88 153 HIS A C 1
ATOM 1195 O O . HIS A 1 153 ? 2.088 -11.018 -20.926 1.00 55.88 153 HIS A O 1
ATOM 1201 N N . GLN A 1 154 ? 2.225 -10.550 -18.743 1.00 51.72 154 GLN A N 1
ATOM 1202 C CA . GLN A 1 154 ? 3.490 -11.274 -18.548 1.00 51.72 154 GLN A CA 1
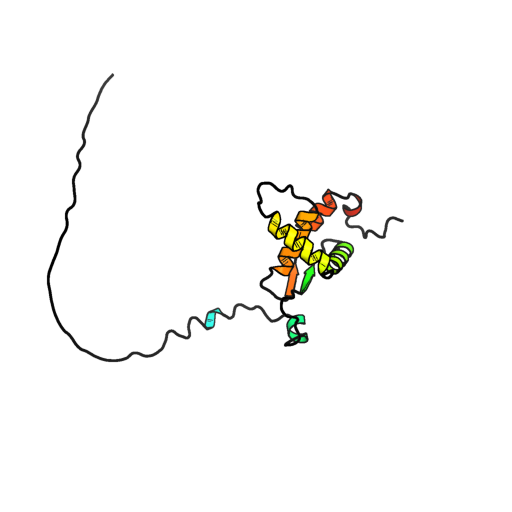ATOM 1203 C C . GLN A 1 154 ? 3.433 -12.774 -18.879 1.00 51.72 154 GLN A C 1
ATOM 1205 O O . GLN A 1 154 ? 4.471 -13.423 -18.941 1.00 51.72 154 GLN A O 1
ATOM 1210 N N . ASN A 1 155 ? 2.241 -13.310 -19.142 1.00 51.91 155 ASN A N 1
ATOM 1211 C CA . ASN A 1 155 ? 2.032 -14.705 -19.514 1.00 51.91 155 ASN A CA 1
ATOM 1212 C C . ASN A 1 155 ? 2.180 -14.969 -21.029 1.00 51.91 155 ASN A C 1
ATOM 1214 O O . ASN A 1 155 ? 1.955 -16.099 -21.450 1.00 51.91 155 ASN A O 1
ATOM 1218 N N . GLU A 1 156 ? 2.527 -13.972 -21.854 1.00 45.53 156 GLU A N 1
ATOM 1219 C CA . GLU A 1 156 ? 2.632 -14.134 -23.320 1.00 45.53 156 GLU A CA 1
ATOM 1220 C C . GLU A 1 156 ? 4.015 -14.561 -23.842 1.00 45.53 156 GLU A C 1
ATOM 1222 O O . GLU A 1 156 ? 4.145 -14.848 -25.028 1.00 45.53 156 GLU A O 1
ATOM 1227 N N . TYR A 1 157 ? 5.038 -14.677 -22.990 1.00 48.22 157 TYR A N 1
ATOM 1228 C CA . TYR A 1 157 ? 6.355 -15.180 -23.399 1.00 48.22 157 TYR A CA 1
ATOM 1229 C C . TYR A 1 157 ? 6.591 -16.582 -22.835 1.00 48.22 157 TYR A C 1
ATOM 1231 O O . TYR A 1 157 ? 7.232 -16.751 -21.797 1.00 48.22 157 TYR A O 1
ATOM 1239 N N . ARG A 1 158 ? 6.036 -17.582 -23.521 1.00 42.69 158 ARG A N 1
ATOM 1240 C CA . ARG A 1 158 ? 6.471 -18.976 -23.420 1.00 42.69 158 ARG A CA 1
ATOM 1241 C C . ARG A 1 158 ? 7.178 -19.377 -24.704 1.00 42.69 158 ARG A C 1
ATOM 1243 O O . ARG A 1 158 ? 6.695 -18.954 -25.776 1.00 42.69 158 ARG A O 1
#

InterPro domains:
  IPR001394 Peptidase C19, ubiquitin carboxyl-terminal hydrolase [PF00443] (66-155)
  IPR018200 Ubiquitin specific protease, conserved site [PS00972] (67-82)
  IPR028889 Ubiquitin specific protease UPS, catalytic domain [PS50235] (66-158)
  IPR038765 Papain-like cysteine peptidase superfamily [SSF54001] (64-154)
  IPR050164 Ubiquitin carboxyl-terminal hydrolases [PTHR24006] (45-154)

Radius of gyration: 31.55 Å; chains: 1; bounding box: 68×84×64 Å

Organism: Triticum turgidum subsp. durum (NCBI:txid4567)

Secondary structure (DSSP, 8-state):
---------------------------------STTTTGGGS----PPPHHHHHHGGGSPTT--EEEE---SSTHHHHHHHHHHHH-HHHHHHHHHHHHHH--TTT----HHHHHHHHHHHHHT-SSSEEEE--HHHHHHHHHH-GGGSSSS-GGG--

Foldseek 3Di:
DDDDDDDDDDDDDDDDYDDDDDDDDDDDDDDDDPPPPVVVPVPPDDPQDPVCVVCPVVQDPLAAAAQEDDDQLCVVVRVVLVVQLVPVVSLVVLLVVVVVPPPPPPDDDALSNLSSVVSCCRNVPPDSYYYDYSPSNLVRCCVPDVLSVDSDNSVPPD